Protein AF-A0A7C6T460-F1 (afdb_monomer_lite)

Foldseek 3Di:
DADEAEEEQCNVLVVVCCCVVPQVPPDDPVDNPRYHYHYDHHPCPVVVVVVCVVVVD

Sequence (57 aa):
MHTVEKIGGTSMSCFQDVLDNVFLIEHPKHGLYQRIFVVSAYSGMTNQLLEHKKTGE

Structure (mmCIF, N/CA/C/O backbone):
data_AF-A0A7C6T460-F1
#
_entry.id   AF-A0A7C6T460-F1
#
loop_
_atom_site.group_PDB
_atom_site.id
_atom_site.type_symbol
_atom_site.label_atom_id
_atom_site.label_alt_id
_atom_site.label_comp_id
_atom_site.label_asym_id
_atom_site.label_entity_id
_atom_site.label_seq_id
_atom_site.pdbx_PDB_ins_code
_atom_site.Cartn_x
_atom_site.Cartn_y
_atom_site.Cartn_z
_atom_site.occupancy
_atom_site.B_iso_or_equiv
_atom_site.auth_seq_id
_atom_site.auth_comp_id
_atom_site.auth_asym_id
_atom_site.auth_atom_id
_atom_site.pdbx_PDB_model_num
ATOM 1 N N . MET A 1 1 ? 18.936 -9.212 -9.681 1.00 83.81 1 MET A N 1
ATOM 2 C CA . MET A 1 1 ? 18.779 -8.493 -8.398 1.00 83.81 1 MET A CA 1
ATOM 3 C C . MET A 1 1 ? 17.293 -8.252 -8.194 1.00 83.81 1 MET A C 1
ATOM 5 O O . MET A 1 1 ? 16.651 -7.896 -9.171 1.00 83.81 1 MET A O 1
ATOM 9 N N . HIS A 1 2 ? 16.749 -8.511 -7.003 1.00 90.88 2 HIS A N 1
ATOM 10 C CA . HIS A 1 2 ? 15.339 -8.240 -6.686 1.00 90.88 2 HIS A CA 1
ATOM 11 C C . HIS A 1 2 ? 15.223 -6.946 -5.880 1.00 90.88 2 HIS A C 1
ATOM 13 O O . HIS A 1 2 ? 16.107 -6.667 -5.068 1.00 90.88 2 HIS A O 1
ATOM 19 N N . THR A 1 3 ? 14.141 -6.190 -6.069 1.00 93.75 3 THR A N 1
ATOM 20 C CA . THR A 1 3 ? 13.797 -5.040 -5.220 1.00 93.75 3 THR A CA 1
ATOM 21 C C . THR A 1 3 ? 12.537 -5.326 -4.415 1.00 93.75 3 THR A C 1
ATOM 23 O O . THR A 1 3 ? 11.644 -6.046 -4.866 1.00 93.75 3 THR A O 1
ATOM 26 N N . VAL A 1 4 ? 12.474 -4.756 -3.211 1.00 95.06 4 VAL A N 1
ATOM 27 C CA . VAL A 1 4 ? 11.287 -4.801 -2.353 1.00 95.06 4 VAL A CA 1
ATOM 28 C C . VAL A 1 4 ? 10.896 -3.370 -2.010 1.00 95.06 4 VAL A C 1
ATOM 30 O O . VAL A 1 4 ? 11.652 -2.658 -1.351 1.00 95.06 4 VAL A O 1
ATOM 33 N N . GLU A 1 5 ? 9.724 -2.949 -2.4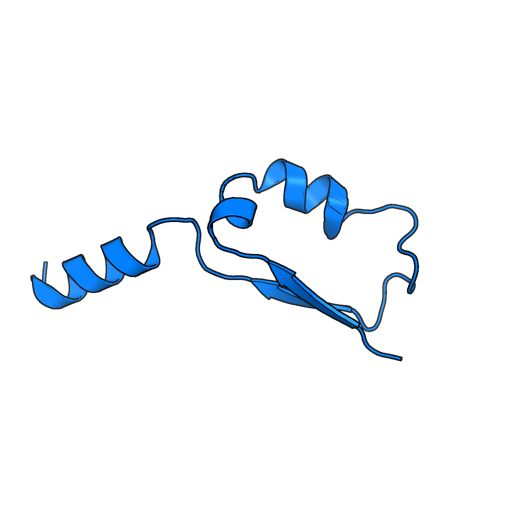68 1.00 95.00 5 GLU A N 1
ATOM 34 C CA . GLU A 1 5 ? 9.189 -1.604 -2.267 1.00 95.00 5 GLU A CA 1
ATOM 35 C C . GLU A 1 5 ? 7.988 -1.686 -1.318 1.00 95.00 5 GLU A C 1
ATOM 37 O O . GLU A 1 5 ? 7.005 -2.380 -1.590 1.00 95.00 5 GLU A O 1
ATOM 42 N N . LYS A 1 6 ? 8.068 -0.998 -0.174 1.00 96.94 6 LYS A N 1
ATOM 43 C CA . LYS A 1 6 ? 6.980 -0.965 0.808 1.00 96.94 6 LYS A CA 1
ATOM 44 C C . LYS A 1 6 ? 6.149 0.300 0.645 1.00 96.94 6 LYS A C 1
ATOM 46 O O . LYS A 1 6 ? 6.679 1.403 0.735 1.00 96.94 6 LYS A O 1
ATOM 51 N N . ILE A 1 7 ? 4.831 0.140 0.543 1.00 97.56 7 ILE A N 1
ATOM 52 C CA . ILE A 1 7 ? 3.864 1.234 0.399 1.00 97.56 7 ILE A CA 1
ATOM 53 C C . ILE A 1 7 ? 2.966 1.270 1.641 1.00 97.56 7 ILE A C 1
ATOM 55 O O . ILE A 1 7 ? 2.370 0.268 2.036 1.00 97.56 7 ILE A O 1
ATOM 59 N N . GLY A 1 8 ? 2.934 2.410 2.337 1.00 97.69 8 GLY A N 1
ATOM 60 C CA . GLY A 1 8 ? 2.138 2.588 3.559 1.00 97.69 8 GLY A CA 1
ATOM 61 C C . GLY A 1 8 ? 0.679 2.949 3.302 1.00 97.69 8 GLY A C 1
ATOM 62 O O . GLY A 1 8 ? 0.330 3.383 2.213 1.00 97.69 8 GLY A O 1
ATOM 63 N N . GLY A 1 9 ? -0.167 2.813 4.328 1.00 97.31 9 GLY A N 1
ATOM 64 C CA . GLY A 1 9 ? -1.609 3.060 4.203 1.00 97.31 9 GLY A CA 1
ATOM 65 C C . GLY A 1 9 ? -1.968 4.504 3.839 1.00 97.31 9 GLY A C 1
ATOM 66 O O . GLY A 1 9 ? -2.894 4.726 3.060 1.00 97.31 9 GLY A O 1
ATOM 67 N N . THR A 1 10 ? -1.201 5.490 4.319 1.00 97.19 10 THR A N 1
ATOM 68 C CA . THR A 1 10 ? -1.352 6.893 3.895 1.00 97.19 10 THR A CA 1
ATOM 69 C C . THR A 1 10 ? -1.074 7.048 2.403 1.00 97.19 10 THR A C 1
ATOM 71 O O . THR A 1 10 ? -1.894 7.618 1.698 1.00 97.19 10 THR A O 1
ATOM 74 N N . SER A 1 11 ? 0.017 6.466 1.896 1.00 97.31 11 SER A N 1
ATOM 75 C CA . SER A 1 11 ? 0.328 6.477 0.461 1.00 97.31 11 SER A CA 1
ATOM 76 C C . SER A 1 11 ? -0.738 5.750 -0.355 1.00 97.31 11 SER A C 1
ATOM 78 O O . SER A 1 11 ? -1.172 6.265 -1.375 1.00 97.31 11 SER A O 1
ATOM 80 N N . MET A 1 12 ? -1.230 4.602 0.124 1.00 97.31 12 MET A N 1
ATOM 81 C CA . MET A 1 12 ? -2.322 3.878 -0.534 1.00 97.31 12 MET A CA 1
ATOM 82 C C . MET A 1 12 ? -3.610 4.701 -0.612 1.00 97.31 12 MET A C 1
ATOM 84 O O . MET A 1 12 ? -4.390 4.495 -1.530 1.00 97.31 12 MET A O 1
ATOM 88 N N . SER A 1 13 ? -3.825 5.660 0.295 1.00 96.25 13 SER A N 1
ATOM 89 C CA . SER A 1 13 ? -4.987 6.564 0.237 1.00 96.25 13 SER A CA 1
ATOM 90 C C . SER A 1 13 ? -4.932 7.514 -0.968 1.00 96.25 13 SER A C 1
ATOM 92 O O . SER A 1 13 ? -5.977 7.952 -1.435 1.00 96.25 13 SER A O 1
ATOM 94 N N . CYS A 1 14 ? -3.741 7.745 -1.531 1.00 96.69 14 CYS A N 1
ATOM 95 C CA . CYS A 1 14 ? -3.523 8.427 -2.808 1.00 96.69 14 CYS A CA 1
ATOM 96 C C . CYS A 1 14 ? -3.205 7.400 -3.910 1.00 96.69 14 CYS A C 1
ATOM 98 O O . CYS A 1 14 ? -2.139 7.432 -4.524 1.00 96.69 14 CYS A O 1
ATOM 100 N N . PHE A 1 15 ? -4.107 6.437 -4.132 1.00 96.44 15 PHE A N 1
ATOM 101 C CA . PHE A 1 15 ? -3.830 5.287 -5.003 1.00 96.44 15 PHE A CA 1
ATOM 102 C C . PHE A 1 15 ? -3.455 5.674 -6.438 1.00 96.44 15 PHE A C 1
ATOM 104 O O . PHE A 1 15 ? -2.566 5.044 -6.999 1.00 96.44 15 PHE A O 1
ATOM 111 N N . GLN A 1 16 ? -4.084 6.703 -7.014 1.00 97.38 16 GLN A N 1
ATOM 112 C CA . GLN A 1 16 ? -3.766 7.147 -8.374 1.00 97.38 16 GLN A CA 1
ATOM 113 C C . GLN A 1 16 ? -2.295 7.574 -8.492 1.00 97.38 16 GLN A C 1
ATOM 115 O O . GLN A 1 16 ? -1.585 7.104 -9.375 1.00 97.38 16 GLN A O 1
ATOM 120 N N . ASP A 1 17 ? -1.801 8.359 -7.531 1.00 96.38 17 ASP A N 1
ATOM 121 C CA . ASP A 1 17 ? -0.400 8.785 -7.512 1.00 96.38 17 ASP A CA 1
ATOM 122 C C . ASP A 1 17 ? 0.549 7.594 -7.346 1.00 96.38 17 ASP A C 1
ATOM 124 O O . ASP A 1 17 ? 1.614 7.556 -7.960 1.00 96.38 17 ASP A O 1
ATOM 128 N N . VAL A 1 18 ? 0.178 6.604 -6.529 1.00 96.56 18 VAL A N 1
ATOM 129 C CA . VAL A 1 18 ? 0.958 5.366 -6.382 1.00 96.56 18 VAL A CA 1
ATOM 130 C C . VAL A 1 18 ? 0.965 4.566 -7.686 1.00 96.56 18 VAL A C 1
ATOM 132 O O . VAL A 1 18 ? 2.009 4.057 -8.092 1.00 96.56 18 VAL A O 1
ATOM 135 N N . LEU A 1 19 ? -0.179 4.457 -8.357 1.00 95.81 19 LEU A N 1
ATOM 136 C CA . LEU A 1 19 ? -0.307 3.733 -9.613 1.00 95.81 19 LEU A CA 1
ATOM 137 C C . LEU A 1 19 ? 0.616 4.330 -10.676 1.00 95.81 19 LEU A C 1
ATOM 139 O O . LEU A 1 19 ? 1.438 3.604 -11.235 1.00 95.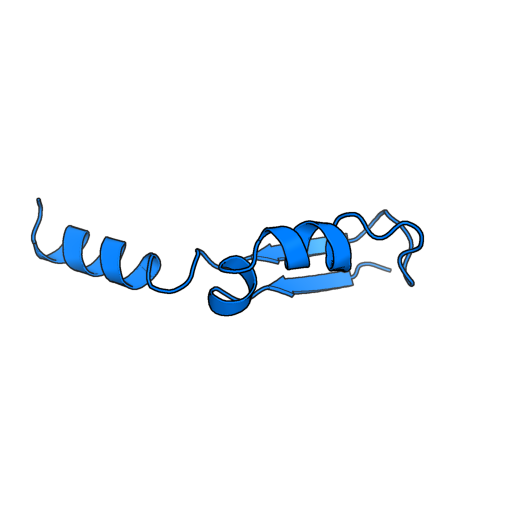81 19 LEU A O 1
ATOM 143 N N . ASP A 1 20 ? 0.539 5.641 -10.880 1.00 95.62 20 ASP A N 1
ATOM 144 C CA . ASP A 1 20 ? 1.256 6.323 -11.956 1.00 95.62 20 ASP A CA 1
ATOM 145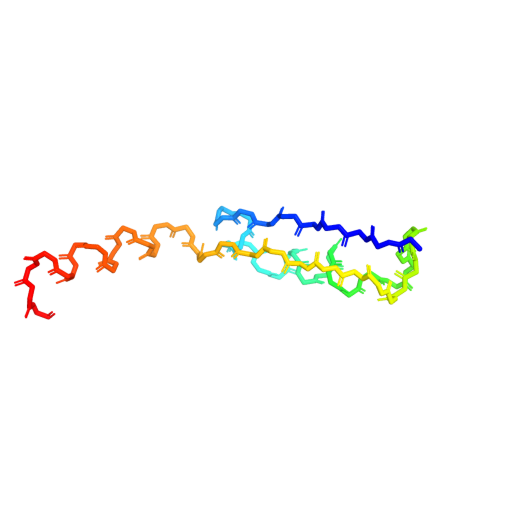 C C . ASP A 1 20 ? 2.755 6.452 -11.654 1.00 95.62 20 ASP A C 1
ATOM 147 O O . ASP A 1 20 ? 3.595 6.242 -12.529 1.00 95.62 20 ASP A O 1
ATOM 151 N N . ASN A 1 21 ? 3.116 6.736 -10.398 1.00 92.88 21 ASN A N 1
ATOM 152 C CA . ASN A 1 21 ? 4.499 7.054 -10.034 1.00 92.88 21 ASN A CA 1
ATOM 153 C C . ASN A 1 21 ? 5.295 5.877 -9.461 1.00 92.88 21 ASN A C 1
ATOM 155 O O . ASN A 1 21 ? 6.499 6.022 -9.258 1.00 92.88 21 ASN A O 1
ATOM 159 N N . VAL A 1 22 ? 4.664 4.734 -9.164 1.00 93.00 22 VAL A N 1
ATOM 160 C CA . VAL A 1 22 ? 5.344 3.555 -8.590 1.00 93.00 22 VAL A CA 1
ATOM 161 C C . VAL A 1 22 ? 5.147 2.316 -9.459 1.00 93.00 22 VAL A C 1
ATOM 163 O O . VAL A 1 22 ? 6.129 1.652 -9.815 1.00 93.00 22 VAL A O 1
ATOM 166 N N . PHE A 1 23 ? 3.903 1.997 -9.826 1.00 93.69 23 PHE A N 1
ATOM 167 C CA . PHE A 1 23 ? 3.601 0.763 -10.557 1.00 93.69 23 PHE A CA 1
ATOM 168 C C . PHE A 1 23 ? 3.785 0.898 -12.070 1.00 93.69 23 PHE A C 1
ATOM 170 O O . PHE A 1 23 ? 4.447 0.048 -12.665 1.00 93.69 23 PHE A O 1
ATOM 177 N N . LEU A 1 24 ? 3.252 1.960 -12.679 1.00 93.50 24 LEU A N 1
ATOM 178 C CA . LEU A 1 24 ? 3.199 2.158 -14.133 1.00 93.50 24 LEU A CA 1
ATOM 179 C C . LEU A 1 24 ? 4.308 3.069 -14.681 1.00 93.50 24 LEU A C 1
ATOM 181 O O . LEU A 1 24 ? 4.180 3.619 -15.770 1.00 93.50 24 LEU A O 1
ATOM 185 N N . ILE A 1 25 ? 5.418 3.204 -13.954 1.00 90.88 25 ILE A N 1
ATOM 186 C CA . ILE A 1 25 ? 6.576 3.970 -14.427 1.00 90.88 25 ILE A CA 1
ATOM 187 C C . ILE A 1 25 ? 7.062 3.387 -15.763 1.00 90.88 25 ILE A C 1
ATOM 189 O O . ILE A 1 25 ? 7.406 2.207 -15.830 1.00 90.88 25 ILE A O 1
ATOM 193 N N . GLU A 1 26 ? 7.167 4.219 -16.800 1.00 86.69 26 GLU A N 1
ATOM 194 C CA . GLU A 1 26 ? 7.603 3.792 -18.141 1.00 86.69 26 GLU A CA 1
ATOM 195 C C . GLU A 1 26 ? 9.045 3.249 -18.150 1.00 86.69 26 GLU A C 1
ATOM 197 O O . G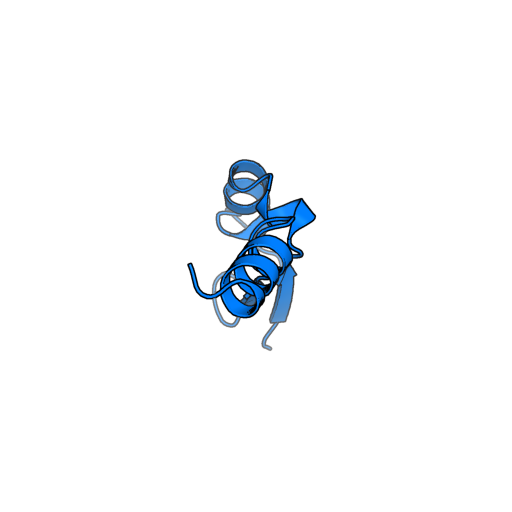LU A 1 26 ? 9.377 2.313 -18.883 1.00 86.69 26 GLU A O 1
ATOM 202 N N . HIS A 1 27 ? 9.914 3.810 -17.301 1.00 86.50 27 HIS A N 1
ATOM 203 C CA . HIS A 1 27 ? 11.342 3.485 -17.230 1.00 86.50 27 HIS A CA 1
ATOM 204 C C . HIS A 1 27 ? 11.820 3.279 -15.781 1.00 86.50 27 HIS A C 1
ATOM 206 O O . HIS A 1 27 ? 12.502 4.134 -15.208 1.00 86.50 27 HIS A O 1
ATOM 212 N N . PRO A 1 28 ? 11.474 2.148 -15.142 1.00 86.06 28 PRO A N 1
ATOM 213 C CA . PRO A 1 28 ? 11.913 1.862 -13.782 1.00 86.06 28 PRO A CA 1
ATOM 214 C C . PRO A 1 28 ? 13.429 1.634 -13.736 1.00 86.06 28 PRO A C 1
ATOM 216 O O . PRO A 1 28 ? 13.985 0.860 -14.516 1.00 86.06 28 PRO A O 1
ATOM 219 N N . LYS A 1 29 ? 14.101 2.256 -12.759 1.00 83.62 29 LYS A N 1
ATOM 220 C CA . LYS A 1 29 ? 15.569 2.206 -12.595 1.00 83.62 29 LYS A CA 1
ATOM 221 C C . LYS A 1 29 ? 16.151 0.789 -12.533 1.00 83.62 29 LYS A C 1
ATOM 223 O O . LYS A 1 29 ? 17.303 0.589 -12.902 1.00 83.62 29 LYS A O 1
ATOM 228 N N . HIS A 1 30 ? 15.373 -0.179 -12.054 1.00 84.56 30 HIS A N 1
ATOM 229 C CA . HIS A 1 30 ? 15.798 -1.570 -11.880 1.00 84.56 30 HIS A CA 1
ATOM 230 C C . HIS A 1 30 ? 15.155 -2.534 -12.892 1.00 84.56 30 HIS A C 1
ATOM 232 O O . HIS A 1 30 ? 15.258 -3.747 -12.728 1.00 84.56 30 HIS A O 1
ATOM 238 N N . GLY A 1 31 ? 14.525 -2.008 -13.950 1.00 88.00 31 GLY A N 1
ATOM 239 C CA . GLY A 1 31 ? 13.753 -2.795 -14.912 1.00 88.00 31 GLY A CA 1
ATOM 240 C C . GLY A 1 31 ? 12.350 -3.147 -14.406 1.00 88.00 31 GLY A C 1
ATOM 241 O O . GLY A 1 31 ? 11.985 -2.841 -13.274 1.00 88.00 31 GLY A O 1
ATOM 242 N N . LEU A 1 32 ? 11.529 -3.742 -15.275 1.00 89.12 32 LEU A N 1
ATOM 243 C CA . LEU A 1 32 ? 10.125 -4.069 -14.975 1.00 89.12 32 LEU A CA 1
ATOM 244 C C . LEU A 1 32 ? 9.967 -5.338 -14.125 1.00 89.12 32 LEU A C 1
ATOM 246 O O . LEU A 1 32 ? 8.999 -5.476 -13.382 1.00 89.12 32 LEU A O 1
ATOM 250 N N . TYR A 1 33 ? 10.913 -6.268 -14.235 1.00 91.50 33 TYR A N 1
ATOM 251 C CA . TYR A 1 33 ? 10.863 -7.567 -13.569 1.00 91.50 33 TYR A CA 1
ATOM 252 C C . TYR A 1 33 ? 11.581 -7.551 -12.220 1.00 91.50 33 TYR A C 1
ATOM 254 O O . TYR A 1 33 ? 12.346 -6.641 -11.915 1.00 91.50 33 TYR A O 1
ATOM 262 N N . GLN A 1 34 ? 11.375 -8.608 -11.428 1.00 94.19 34 GLN A N 1
ATOM 263 C CA . GLN A 1 34 ? 12.032 -8.804 -10.131 1.00 94.19 34 GLN A CA 1
ATOM 264 C C . GLN A 1 34 ? 11.699 -7.722 -9.083 1.00 94.19 34 GLN A C 1
ATOM 266 O O . GLN A 1 34 ? 12.460 -7.536 -8.131 1.00 94.19 34 GLN A O 1
ATOM 271 N N . ARG A 1 35 ? 10.549 -7.051 -9.234 1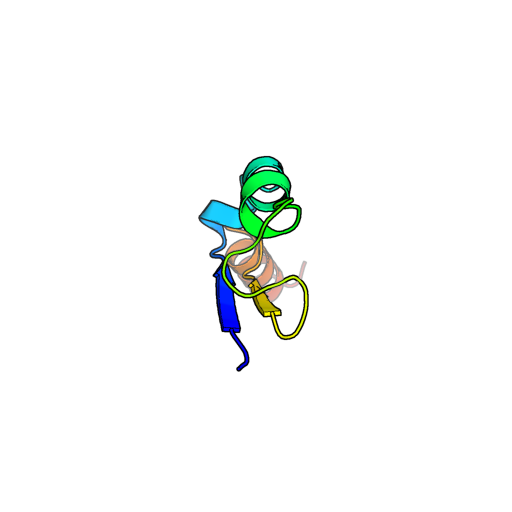.00 93.94 35 ARG A N 1
ATOM 272 C CA . ARG A 1 35 ? 10.017 -6.055 -8.295 1.00 93.94 35 ARG A CA 1
ATOM 273 C C . ARG A 1 35 ? 8.930 -6.679 -7.430 1.00 93.94 35 ARG A C 1
ATOM 275 O O . ARG A 1 35 ? 7.957 -7.223 -7.947 1.00 93.94 35 ARG A O 1
ATOM 282 N N . ILE A 1 36 ? 9.100 -6.600 -6.118 1.00 95.81 36 ILE A N 1
ATOM 283 C CA . ILE A 1 36 ? 8.119 -7.059 -5.136 1.00 95.81 36 ILE A CA 1
ATOM 284 C C . ILE A 1 36 ? 7.556 -5.830 -4.434 1.00 95.81 36 ILE A C 1
ATOM 286 O O . ILE A 1 36 ? 8.308 -5.021 -3.892 1.00 95.81 36 ILE A O 1
ATOM 290 N N . PHE A 1 37 ? 6.232 -5.716 -4.403 1.00 96.38 37 PHE A N 1
ATOM 291 C CA . PHE A 1 37 ? 5.545 -4.629 -3.716 1.00 96.38 37 PHE A CA 1
ATOM 292 C C . PHE A 1 37 ? 4.832 -5.160 -2.482 1.00 96.38 37 PHE A C 1
ATOM 294 O O . PHE A 1 37 ? 4.026 -6.085 -2.567 1.00 96.38 37 PHE A O 1
ATOM 301 N N . VAL A 1 38 ? 5.117 -4.558 -1.331 1.00 97.94 38 VAL A N 1
ATOM 302 C CA . VAL A 1 38 ? 4.441 -4.866 -0.069 1.00 97.94 38 VAL A CA 1
ATOM 303 C C . VAL A 1 38 ? 3.574 -3.674 0.296 1.00 97.94 38 VAL A C 1
ATOM 305 O O . VAL A 1 38 ? 4.083 -2.607 0.640 1.00 97.94 38 VAL A O 1
ATOM 308 N N . VAL A 1 39 ? 2.258 -3.845 0.225 1.00 97.62 39 VAL A N 1
ATOM 309 C CA . VAL A 1 39 ? 1.297 -2.765 0.472 1.00 97.62 39 VAL A CA 1
ATOM 310 C C . VAL A 1 39 ? 0.576 -2.970 1.798 1.00 97.62 39 VAL A C 1
ATOM 312 O O . VAL A 1 39 ? 0.232 -4.087 2.177 1.00 97.62 39 VAL A O 1
ATOM 315 N N . SER A 1 40 ? 0.363 -1.883 2.533 1.00 97.44 40 SER A N 1
ATOM 316 C CA . SER A 1 40 ? -0.587 -1.866 3.648 1.00 97.44 40 SER A CA 1
ATOM 317 C C . SER A 1 40 ? -2.016 -1.679 3.124 1.00 97.44 40 SER A C 1
ATOM 319 O O . SER A 1 40 ? -2.209 -1.187 2.015 1.00 97.44 40 SER A O 1
ATOM 321 N N . ALA A 1 41 ? -3.025 -2.008 3.933 1.00 97.44 41 ALA A N 1
ATOM 322 C CA . ALA A 1 41 ? -4.388 -1.540 3.676 1.00 97.44 41 ALA A CA 1
ATOM 323 C C . ALA A 1 41 ? -4.445 0.003 3.652 1.00 97.44 41 ALA A C 1
ATOM 325 O O . ALA A 1 41 ? -3.551 0.666 4.191 1.00 97.44 41 ALA A O 1
ATOM 326 N N . TYR A 1 42 ? -5.503 0.569 3.060 1.00 97.38 42 TYR A N 1
ATOM 327 C CA . TYR A 1 42 ? -5.755 2.014 3.082 1.00 97.38 42 TYR A CA 1
ATOM 328 C C . TYR A 1 42 ? -5.760 2.565 4.516 1.00 97.38 42 TYR A C 1
ATOM 330 O O . TYR A 1 42 ? -6.064 1.850 5.477 1.00 97.38 42 TYR A O 1
ATOM 338 N N . SER A 1 43 ? -5.408 3.845 4.665 1.00 97.62 43 SER A N 1
ATOM 339 C CA . SER A 1 43 ? -5.306 4.493 5.974 1.00 97.62 43 SER A CA 1
ATOM 340 C C . SER A 1 43 ? -6.596 4.323 6.782 1.00 97.62 43 SER A C 1
ATOM 342 O O . SER A 1 43 ? -7.694 4.511 6.267 1.00 97.62 43 SER A O 1
ATOM 344 N N . GLY A 1 44 ? -6.469 3.926 8.049 1.00 96.62 44 GLY A N 1
ATOM 345 C CA . GLY A 1 44 ? -7.605 3.702 8.948 1.00 96.62 44 GLY A CA 1
ATOM 346 C C . GLY A 1 44 ? -8.357 2.375 8.766 1.00 96.62 44 GLY A C 1
ATOM 347 O O . GLY A 1 44 ? -9.005 1.945 9.717 1.00 96.62 44 GLY A O 1
ATOM 348 N N . MET A 1 45 ? -8.224 1.671 7.633 1.00 97.06 45 MET A N 1
ATOM 349 C CA . MET A 1 45 ? -8.986 0.435 7.371 1.00 97.06 45 MET A CA 1
ATOM 350 C C . MET A 1 45 ? -8.691 -0.673 8.379 1.00 97.06 45 MET A C 1
ATOM 352 O O . MET A 1 45 ? -9.609 -1.321 8.870 1.00 97.06 45 MET A O 1
ATOM 356 N N . THR A 1 46 ? -7.420 -0.874 8.741 1.00 96.81 46 THR A N 1
ATOM 357 C CA . THR A 1 46 ? -7.063 -1.879 9.752 1.00 96.81 46 THR A CA 1
ATOM 358 C C . THR A 1 46 ? -7.749 -1.588 11.083 1.00 96.81 46 THR A C 1
ATOM 360 O O . THR A 1 46 ? -8.246 -2.511 11.717 1.00 96.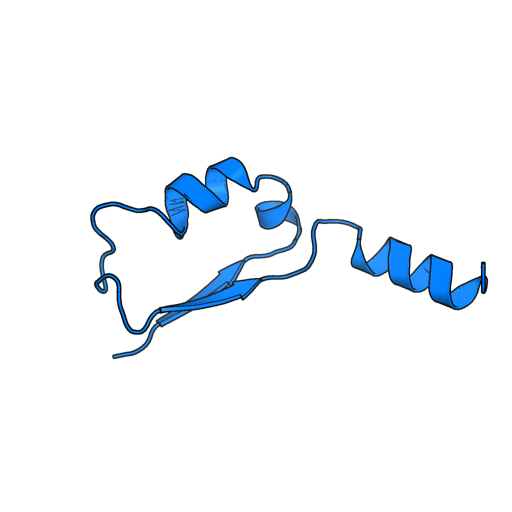81 46 THR A O 1
ATOM 363 N N . ASN A 1 47 ? -7.842 -0.319 11.489 1.00 96.56 47 ASN A N 1
ATOM 364 C CA . ASN A 1 47 ? -8.536 0.042 12.722 1.00 96.56 47 ASN A CA 1
ATOM 365 C C . ASN A 1 47 ? -10.040 -0.211 12.605 1.00 96.56 47 ASN A C 1
ATOM 367 O O . ASN A 1 47 ? -10.605 -0.786 13.522 1.00 96.56 47 ASN A O 1
ATOM 371 N N . GLN A 1 48 ? -10.675 0.131 11.480 1.00 95.75 48 GLN A N 1
ATOM 372 C CA . GLN A 1 48 ? -12.101 -0.159 11.267 1.00 95.75 48 GLN A CA 1
ATOM 373 C C . GLN A 1 48 ? -12.399 -1.661 11.359 1.00 95.75 48 GLN A C 1
ATOM 375 O O . GLN A 1 48 ? -13.331 -2.057 12.050 1.00 95.75 48 GLN A O 1
ATOM 380 N N . LEU A 1 49 ? -11.562 -2.500 10.742 1.00 96.06 49 LEU A N 1
ATOM 381 C CA . LEU A 1 49 ? -11.679 -3.959 10.833 1.00 96.06 49 LEU A CA 1
ATOM 382 C C . LEU A 1 49 ? -11.465 -4.473 12.262 1.00 96.06 49 LEU A C 1
ATOM 384 O O . LEU A 1 49 ? -12.110 -5.429 12.685 1.00 96.06 49 LEU A O 1
ATOM 388 N N . LEU A 1 50 ? -10.553 -3.856 13.017 1.00 96.56 50 LEU A N 1
ATOM 389 C CA . LEU A 1 50 ? -10.317 -4.215 14.413 1.00 96.56 50 LEU A CA 1
ATOM 390 C C . LEU A 1 50 ? -11.475 -3.794 15.320 1.00 96.56 50 LEU A C 1
ATOM 392 O O . LEU A 1 50 ? -11.820 -4.559 16.215 1.00 96.56 50 LEU A O 1
ATOM 396 N N . GLU A 1 51 ? -12.075 -2.625 15.101 1.00 95.69 51 GLU A N 1
ATOM 397 C CA . GLU A 1 51 ? -13.255 -2.192 15.855 1.00 95.69 51 GLU A CA 1
ATOM 398 C C . GLU A 1 51 ? -14.463 -3.080 15.547 1.00 95.69 51 GLU A C 1
ATOM 400 O O . GLU A 1 51 ? -15.076 -3.593 16.477 1.00 95.69 51 GLU A O 1
ATOM 405 N N . HIS A 1 52 ? -14.716 -3.381 14.271 1.00 94.12 52 HIS A N 1
ATOM 406 C CA . HIS A 1 52 ? -15.740 -4.340 13.838 1.00 94.12 52 HIS A CA 1
ATOM 407 C C . HIS A 1 52 ? -15.559 -5.715 14.499 1.00 94.12 52 HIS A C 1
ATOM 409 O O . HIS A 1 52 ? -16.470 -6.250 15.127 1.00 94.12 52 HIS A O 1
ATOM 415 N N . LYS A 1 53 ? -14.328 -6.243 14.503 1.00 93.81 53 LYS A N 1
ATOM 416 C CA . LYS A 1 53 ? -14.007 -7.511 15.175 1.00 93.81 53 LYS A CA 1
ATOM 417 C C . LYS A 1 53 ? -14.257 -7.481 16.689 1.00 93.81 53 LYS A C 1
ATOM 419 O O . LYS A 1 53 ? -14.548 -8.526 17.269 1.00 93.81 53 LYS A O 1
ATOM 424 N N . LYS A 1 54 ? -14.084 -6.331 17.350 1.00 92.06 54 LYS A N 1
ATOM 425 C CA . LYS A 1 54 ? -14.335 -6.187 18.794 1.00 92.06 54 LYS A CA 1
ATOM 426 C C . LYS A 1 54 ? -15.827 -6.128 19.108 1.00 92.06 54 LYS A C 1
ATOM 428 O O . LYS A 1 54 ? -16.226 -6.670 20.134 1.00 92.06 54 LYS A O 1
ATOM 433 N N . THR A 1 55 ? -16.618 -5.448 18.276 1.00 88.19 55 THR A N 1
ATOM 434 C CA . THR A 1 55 ? -18.058 -5.260 18.505 1.00 88.19 55 THR A CA 1
ATOM 435 C C . THR A 1 55 ? -18.886 -6.463 18.062 1.00 88.19 55 THR A C 1
ATOM 437 O O . THR A 1 55 ? -19.943 -6.693 18.640 1.00 88.19 55 THR A O 1
ATOM 440 N N . GLY A 1 56 ? -18.397 -7.261 17.105 1.00 74.62 56 GLY A N 1
ATOM 441 C CA . GLY A 1 56 ? -19.073 -8.473 16.630 1.00 74.62 56 GLY A CA 1
ATOM 442 C C . GLY A 1 56 ? -20.318 -8.223 15.770 1.00 74.62 56 GLY A C 1
ATOM 443 O O . GLY A 1 56 ? -21.051 -9.173 15.496 1.00 74.62 56 GLY A O 1
ATOM 444 N N . GLU A 1 57 ? -20.553 -6.970 15.370 1.00 62.34 57 GLU A N 1
ATOM 445 C CA . GLU A 1 57 ? -21.392 -6.631 14.204 1.00 62.34 57 GLU A CA 1
ATOM 446 C C . GLU A 1 57 ? -20.643 -6.930 12.904 1.00 62.34 57 GLU A C 1
ATOM 448 O O . GLU A 1 57 ? -19.477 -7.363 13.006 1.00 62.34 57 GLU A O 1
#

Radius of gyration: 15.07 Å; chains: 1; bounding box: 40×18×37 Å

pLDDT: mean 93.21, std 6.22, range [62.34, 97.94]

Secondary structure (DSSP, 8-state):
--EEEEE-HHHHHTHHHHIIIIIS-SS-TT-SSSEEEEEPPSTTHHHHHHHHHHH--